Protein AF-A0AAN5DGA5-F1 (afdb_monomer_lite)

Organism: NCBI:txid1317129

Foldseek 3Di:
DDDDDDDDDDPPPCLVQDQAPLQRDRDSDAPPVDPARGHPVLVVLLVVCVVPPDFDAPVVPLCDDSNDPRSSNSNVSRVVSVVVVVPVVPPPPDDDDD

InterPro domains:
  IPR013088 Zinc finger, NHR/GATA-type [G3DSA:3.30.50.10] (11-96)

Radius of gyration: 20.97 Å; chains: 1; bounding box: 28×62×68 Å

pLDDT: mean 71.43, std 14.49, range [44.56, 89.44]

Sequence (98 aa):
PTAMRLLNSLATADASVRHCPVCASLTKKFSRNTSIEICDKCYAFYRRTNGMIMLVCRSCTDNCPSDANCKKCRLQRIEKILATRTQDETGSARMEFR

Secondary structure (DSSP, 8-state):
-----------------EEPTTT--EES-B-TTSS---BHHHHHHHHHHTT-S----TTSSS---TTS--HHHHHHHHHHHHHHHTTTTSSS------

Structure (mmCIF, N/CA/C/O backbone):
data_AF-A0AAN5DGA5-F1
#
_entry.id   AF-A0AAN5DGA5-F1
#
loop_
_atom_site.group_PDB
_atom_site.id
_atom_site.type_symbol
_atom_site.label_atom_id
_atom_site.label_alt_id
_atom_site.label_comp_id
_atom_site.label_asym_id
_atom_site.label_entity_id
_atom_site.label_seq_id
_atom_site.pdbx_PDB_ins_code
_atom_site.Cartn_x
_atom_site.Cartn_y
_atom_site.Cartn_z
_atom_site.occupancy
_atom_site.B_iso_or_equiv
_atom_site.auth_seq_id
_atom_site.auth_comp_id
_atom_site.auth_asym_id
_atom_site.auth_atom_id
_atom_site.pdbx_PDB_model_num
ATOM 1 N N . PRO A 1 1 ? -8.408 29.377 53.213 1.00 48.69 1 PRO A N 1
ATOM 2 C CA . PRO A 1 1 ? -9.778 28.995 52.798 1.00 48.69 1 PRO A CA 1
ATOM 3 C C . PRO A 1 1 ? -10.143 29.598 51.434 1.00 48.69 1 PRO A C 1
ATOM 5 O O . PRO A 1 1 ? -9.938 30.791 51.245 1.00 48.69 1 PRO A O 1
ATOM 8 N N . THR A 1 2 ? -10.699 28.754 50.547 1.00 48.59 2 THR A N 1
ATOM 9 C CA . THR A 1 2 ? -11.379 29.068 49.262 1.00 48.59 2 THR A CA 1
ATOM 10 C C . THR A 1 2 ? -10.513 29.739 48.178 1.00 48.59 2 THR A C 1
ATOM 12 O O . THR A 1 2 ? -10.021 30.833 48.371 1.00 48.59 2 THR A O 1
ATOM 15 N N . ALA A 1 3 ? -10.271 29.161 47.000 1.00 47.81 3 ALA A N 1
ATOM 16 C CA . ALA A 1 3 ? -11.197 28.402 46.173 1.00 47.81 3 ALA A CA 1
ATOM 17 C C . ALA A 1 3 ? -10.501 27.281 45.380 1.00 47.81 3 ALA A C 1
ATOM 19 O O . ALA A 1 3 ? -9.489 27.474 44.712 1.00 47.81 3 ALA A O 1
ATOM 20 N N . MET A 1 4 ? -11.110 26.100 45.462 1.00 54.53 4 MET A N 1
ATOM 21 C CA . MET A 1 4 ? -10.953 25.002 44.520 1.00 54.53 4 MET A CA 1
ATOM 22 C C . MET A 1 4 ? -11.590 25.334 43.160 1.00 54.53 4 MET A C 1
ATOM 24 O O . MET A 1 4 ? -12.570 26.071 43.101 1.00 54.53 4 MET A O 1
ATOM 28 N N . ARG A 1 5 ? -11.137 24.577 42.147 1.00 59.56 5 ARG A N 1
ATOM 29 C CA . ARG A 1 5 ? -11.834 24.177 40.907 1.00 59.56 5 ARG A CA 1
ATOM 30 C C . ARG A 1 5 ? -11.927 25.212 39.785 1.00 59.56 5 ARG A C 1
ATOM 32 O O . ARG A 1 5 ? -12.914 25.923 39.673 1.00 59.56 5 ARG A O 1
ATOM 39 N N . LEU A 1 6 ? -11.020 25.067 38.816 1.00 58.09 6 LEU A N 1
ATOM 40 C CA . LEU A 1 6 ? -11.375 25.173 37.400 1.00 58.09 6 LEU A CA 1
ATOM 41 C C . LEU A 1 6 ? -10.822 23.970 36.610 1.00 58.09 6 LEU A C 1
ATOM 43 O O . LEU A 1 6 ? -9.669 23.925 36.208 1.00 58.09 6 LEU A O 1
ATOM 47 N N . LEU A 1 7 ? -11.711 22.982 36.481 1.00 56.06 7 LEU A N 1
ATOM 48 C CA . LEU A 1 7 ? -12.054 22.234 35.267 1.00 56.06 7 LEU A CA 1
ATOM 49 C C . LEU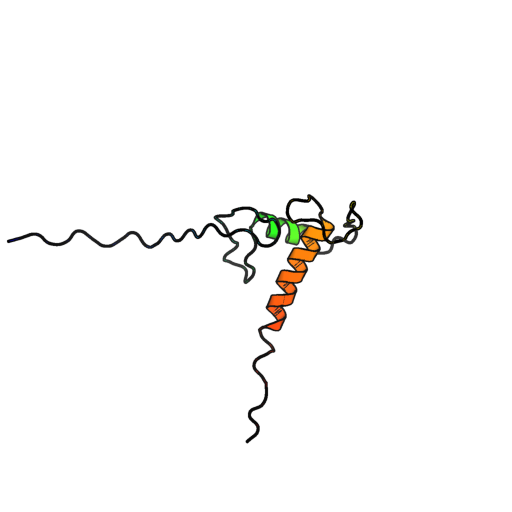 A 1 7 ? -10.949 21.473 34.507 1.00 56.06 7 LEU A C 1
ATOM 51 O O . LEU A 1 7 ? -10.298 21.980 33.599 1.00 56.06 7 LEU A O 1
ATOM 55 N N . ASN A 1 8 ? -10.931 20.158 34.770 1.00 61.84 8 ASN A N 1
ATOM 56 C CA . ASN A 1 8 ? -10.925 19.125 33.730 1.00 61.84 8 ASN A CA 1
ATOM 57 C C . ASN A 1 8 ? -11.672 19.604 32.478 1.00 61.84 8 ASN A C 1
ATOM 59 O O . ASN A 1 8 ? -12.864 19.889 32.585 1.00 61.84 8 ASN A O 1
ATOM 63 N N . SER A 1 9 ? -11.003 19.620 31.322 1.00 52.41 9 SER A N 1
ATOM 64 C CA . SER A 1 9 ? -11.547 19.288 29.992 1.00 52.41 9 SER A CA 1
ATOM 65 C C . SER A 1 9 ? -10.603 19.790 28.904 1.00 52.41 9 SER A C 1
ATOM 67 O O . SER A 1 9 ? -10.821 20.845 28.327 1.00 52.41 9 SER A O 1
ATOM 69 N N . LEU A 1 10 ? -9.589 19.002 28.567 1.00 51.44 10 LEU A N 1
ATOM 70 C CA . LEU A 1 10 ? -9.258 18.779 27.164 1.00 51.44 10 LEU A CA 1
ATOM 71 C C . LEU A 1 10 ? -8.902 17.310 27.071 1.00 51.44 10 LEU A C 1
ATOM 73 O O . LEU A 1 10 ? -7.810 16.881 27.435 1.00 51.44 10 LEU A O 1
ATOM 77 N N . ALA A 1 11 ? -9.923 16.554 26.672 1.00 50.28 11 ALA A N 1
ATOM 78 C CA . ALA A 1 11 ? -9.810 15.205 26.177 1.00 50.28 11 ALA A CA 1
ATOM 79 C C . ALA A 1 11 ? -8.476 15.045 25.453 1.00 50.28 11 ALA A C 1
ATOM 81 O O . ALA A 1 11 ? -8.129 15.853 24.590 1.00 50.28 11 ALA A O 1
ATOM 82 N N . THR A 1 12 ? -7.750 14.013 25.856 1.00 48.28 12 THR A N 1
ATOM 83 C CA . THR A 1 12 ? -6.615 13.436 25.159 1.00 48.28 12 THR A CA 1
ATOM 84 C C . THR A 1 12 ? -6.925 13.357 23.665 1.00 48.28 12 THR A C 1
ATOM 86 O O . THR A 1 12 ? -7.439 12.366 23.151 1.00 48.28 12 THR A O 1
ATOM 89 N N . ALA A 1 13 ? -6.588 14.416 22.932 1.00 49.06 13 ALA A N 1
ATOM 90 C CA . ALA A 1 13 ? -6.345 14.348 21.510 1.00 49.06 13 ALA A CA 1
ATOM 91 C C . ALA A 1 13 ? -5.011 13.620 21.363 1.00 49.06 13 ALA A C 1
ATOM 93 O O . ALA A 1 13 ? -3.995 14.198 20.983 1.00 49.06 13 ALA A O 1
ATOM 94 N N . ASP A 1 14 ? -5.033 12.330 21.699 1.00 50.00 14 ASP A N 1
ATOM 95 C CA . ASP A 1 14 ? -4.069 11.347 21.249 1.00 50.00 14 ASP A CA 1
ATOM 96 C C . ASP A 1 14 ? -4.278 11.228 19.735 1.00 50.00 14 ASP A C 1
ATOM 98 O O . ASP A 1 14 ? -4.839 10.277 19.193 1.00 50.00 14 ASP A O 1
ATOM 102 N N . ALA A 1 15 ? -3.897 12.284 19.016 1.00 55.75 15 ALA A N 1
ATOM 103 C CA . ALA A 1 15 ? -3.573 12.205 17.614 1.00 55.75 15 ALA A CA 1
ATOM 104 C C . ALA A 1 15 ? -2.262 11.422 17.557 1.00 55.75 15 ALA A C 1
ATOM 106 O O . ALA A 1 15 ? -1.213 11.997 17.271 1.00 55.75 15 ALA A O 1
ATOM 107 N N . SER A 1 16 ? -2.309 10.131 17.905 1.00 58.69 16 SER A N 1
ATOM 108 C CA . SER A 1 16 ? -1.188 9.224 17.755 1.00 58.69 16 SER A CA 1
ATOM 109 C C . SER A 1 16 ? -0.837 9.260 16.279 1.00 58.69 16 SER A C 1
ATOM 111 O O . SER A 1 16 ? -1.547 8.733 15.419 1.00 58.69 16 SER A O 1
ATOM 113 N N . VAL A 1 17 ? 0.223 10.003 15.969 1.00 61.16 17 VAL A N 1
ATOM 114 C CA . VAL A 1 17 ? 0.756 10.123 14.623 1.00 61.16 17 VAL A CA 1
ATOM 115 C C . VAL A 1 17 ? 1.322 8.751 14.289 1.00 61.16 17 VAL A C 1
ATOM 117 O O . VAL A 1 17 ? 2.467 8.444 14.602 1.00 61.16 17 VAL A O 1
ATOM 120 N N . ARG A 1 18 ? 0.486 7.881 13.722 1.00 69.69 18 ARG A N 1
ATOM 121 C CA . ARG A 1 18 ? 0.897 6.539 13.322 1.00 69.69 18 ARG A CA 1
ATOM 122 C C . ARG A 1 18 ? 1.451 6.585 11.902 1.00 69.69 18 ARG A C 1
ATOM 124 O O . ARG A 1 18 ? 0.996 7.352 11.045 1.00 69.69 18 ARG A O 1
ATOM 131 N N . HIS A 1 19 ? 2.452 5.751 11.658 1.00 79.12 19 HIS A N 1
ATOM 132 C CA . HIS A 1 19 ? 2.991 5.536 10.324 1.00 79.12 19 HIS A CA 1
ATOM 133 C C . HIS A 1 19 ? 2.052 4.616 9.547 1.00 79.12 19 HIS A C 1
ATOM 135 O O . HIS A 1 19 ? 1.571 3.614 10.075 1.00 79.12 19 HIS A O 1
ATOM 141 N N . CYS A 1 20 ? 1.789 4.941 8.283 1.00 82.69 20 CYS A N 1
ATOM 142 C CA . CYS A 1 20 ? 1.042 4.039 7.417 1.00 82.69 20 CYS A CA 1
ATOM 143 C C . CYS A 1 20 ? 1.881 2.779 7.128 1.00 82.69 20 CYS A C 1
ATOM 145 O O . CYS A 1 20 ? 2.974 2.919 6.573 1.00 82.69 20 CYS A O 1
ATOM 147 N N . PRO A 1 21 ? 1.377 1.558 7.381 1.00 81.12 21 PRO A N 1
ATOM 148 C CA . PRO A 1 21 ? 2.138 0.320 7.163 1.00 81.12 21 PRO A CA 1
ATOM 149 C C . PRO A 1 21 ? 2.498 0.064 5.687 1.00 81.12 21 PRO A C 1
ATOM 151 O O . PRO A 1 21 ? 3.356 -0.755 5.380 1.00 81.12 21 PRO A O 1
ATOM 154 N N . VAL A 1 22 ? 1.859 0.772 4.750 1.00 85.81 22 VAL A N 1
ATOM 155 C CA . VAL A 1 22 ? 2.047 0.580 3.303 1.00 85.81 22 VAL A CA 1
ATOM 156 C C . VAL A 1 22 ? 3.135 1.483 2.730 1.00 85.81 22 VAL A C 1
ATOM 158 O O . VAL A 1 22 ? 3.925 1.046 1.894 1.00 85.81 22 VAL A O 1
ATOM 161 N N . CYS A 1 23 ? 3.128 2.761 3.112 1.00 84.69 23 CYS A N 1
ATOM 162 C CA . CYS A 1 23 ? 3.973 3.798 2.513 1.00 84.69 23 CYS A CA 1
ATOM 163 C C . CYS A 1 23 ? 4.860 4.518 3.529 1.00 84.69 23 CYS A C 1
ATOM 165 O O . CYS A 1 23 ? 5.437 5.543 3.185 1.00 84.69 23 CYS A O 1
ATOM 167 N N . ALA A 1 24 ? 4.885 4.045 4.780 1.00 80.44 24 ALA A N 1
ATOM 168 C CA . ALA A 1 24 ? 5.628 4.614 5.906 1.00 80.44 24 ALA A CA 1
ATOM 169 C C . ALA A 1 24 ? 5.372 6.110 6.177 1.00 80.44 24 ALA A C 1
ATOM 171 O O . ALA A 1 24 ? 6.020 6.713 7.021 1.00 80.44 24 ALA A O 1
ATOM 172 N N . SER A 1 25 ? 4.407 6.737 5.499 1.00 79.31 25 SER A N 1
ATOM 173 C CA . SER A 1 25 ? 4.134 8.159 5.674 1.00 79.31 25 SER A CA 1
ATOM 174 C C . SER A 1 25 ? 3.470 8.407 7.025 1.00 79.31 25 SER A C 1
ATOM 176 O O . SE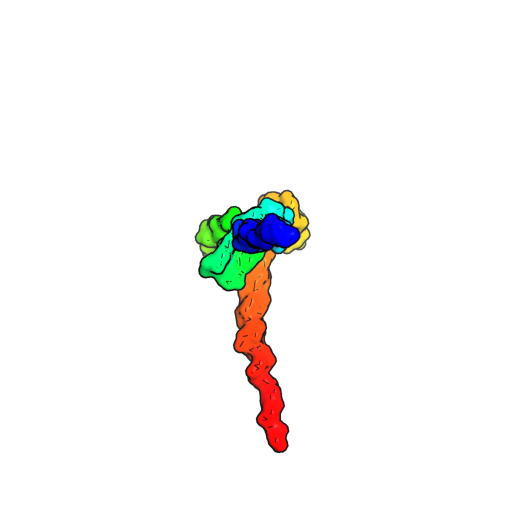R A 1 25 ? 2.516 7.712 7.386 1.00 79.31 25 SER A O 1
ATOM 178 N N . LEU A 1 26 ? 3.944 9.433 7.731 1.00 73.19 26 LEU A N 1
ATOM 179 C CA . LEU A 1 26 ? 3.313 9.972 8.932 1.00 73.19 26 LEU A CA 1
ATOM 180 C C . LEU A 1 26 ? 1.940 10.535 8.565 1.00 73.19 26 LEU A C 1
ATOM 182 O O . LEU A 1 26 ? 1.841 11.503 7.804 1.00 73.19 26 LEU A O 1
ATOM 186 N N . THR A 1 27 ? 0.867 9.943 9.087 1.00 65.31 27 THR A N 1
ATOM 187 C CA . THR A 1 27 ? -0.487 10.426 8.805 1.00 65.31 27 THR A CA 1
ATOM 188 C C . THR A 1 27 ? -1.285 10.610 10.080 1.00 65.31 27 THR A C 1
ATOM 190 O O . THR A 1 27 ? -1.514 9.667 10.822 1.00 65.31 27 THR A O 1
ATOM 193 N N . LYS A 1 28 ? -1.772 11.837 10.302 1.00 60.78 28 LYS A N 1
ATOM 194 C CA . LYS A 1 28 ? -2.719 12.158 11.387 1.00 60.78 28 LYS A CA 1
ATOM 195 C C . LYS A 1 28 ? -4.136 11.641 11.106 1.00 60.78 28 LYS A C 1
ATOM 197 O O . LYS A 1 28 ? -4.975 11.606 11.998 1.00 60.78 28 LYS A O 1
ATOM 202 N N . LYS A 1 29 ? -4.408 11.283 9.848 1.00 63.97 29 LYS A N 1
ATOM 203 C CA . LYS A 1 29 ? -5.722 10.899 9.341 1.00 63.97 29 LYS A CA 1
ATOM 204 C C . LYS A 1 29 ? -5.661 9.472 8.803 1.00 63.97 29 LYS A C 1
ATOM 206 O O . LYS A 1 29 ? -5.154 9.227 7.708 1.00 63.97 29 LYS A O 1
ATOM 211 N N . PHE A 1 30 ? -6.130 8.545 9.628 1.00 67.12 30 PHE A N 1
ATOM 212 C CA . PHE A 1 30 ? -6.445 7.179 9.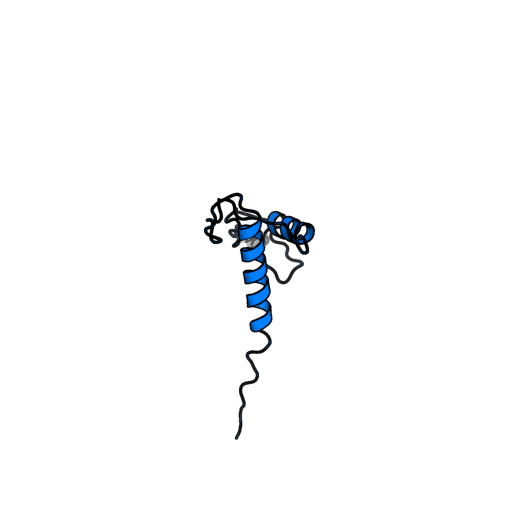226 1.00 67.12 30 PHE A CA 1
ATOM 213 C C . PHE A 1 30 ? -7.915 7.111 8.835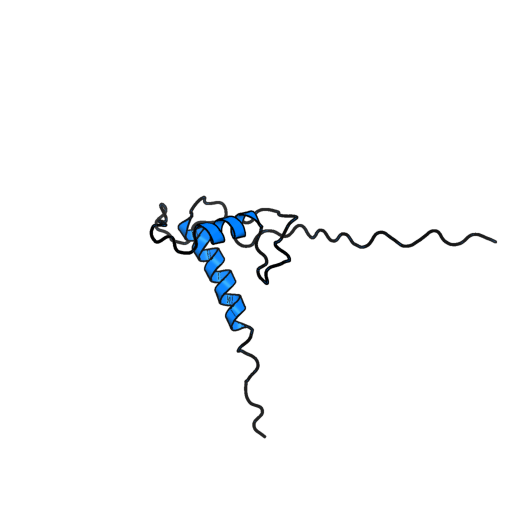 1.00 67.12 30 PHE A C 1
ATOM 215 O O . PHE A 1 30 ? -8.742 7.828 9.408 1.00 67.12 30 PHE A O 1
ATOM 222 N N . SER A 1 31 ? -8.240 6.252 7.872 1.00 62.75 31 SER A N 1
ATOM 223 C CA . SER A 1 31 ? -9.629 6.031 7.486 1.00 62.75 31 SER A CA 1
ATOM 224 C C . SER A 1 31 ? -10.347 5.267 8.605 1.00 62.75 31 SER A C 1
ATOM 226 O O . SER A 1 31 ? -10.351 4.042 8.637 1.00 62.75 31 SER A O 1
ATOM 228 N N . ARG A 1 32 ? -10.921 6.002 9.569 1.00 56.81 32 ARG A N 1
ATOM 229 C CA . ARG A 1 32 ? -11.633 5.443 10.739 1.00 56.81 32 ARG A CA 1
ATOM 230 C C . ARG A 1 32 ? -12.883 4.639 10.370 1.00 56.81 32 ARG A C 1
ATOM 232 O O . ARG A 1 32 ? -13.373 3.881 11.194 1.00 56.81 32 ARG A O 1
ATOM 239 N N . ASN A 1 33 ? -13.390 4.810 9.150 1.00 54.62 33 ASN A N 1
ATOM 240 C CA . ASN A 1 33 ? -14.620 4.166 8.688 1.00 54.62 33 ASN A CA 1
ATOM 241 C C . ASN A 1 33 ? -14.384 2.786 8.068 1.00 54.62 33 ASN A C 1
ATOM 243 O O . ASN A 1 33 ? -15.338 2.117 7.686 1.00 54.62 33 ASN A O 1
ATOM 247 N N . THR A 1 34 ? -13.132 2.368 7.930 1.00 56.78 34 THR A N 1
ATOM 248 C CA . THR A 1 34 ? -12.795 1.038 7.439 1.00 56.78 34 THR A CA 1
ATOM 249 C C . THR A 1 34 ? -12.110 0.278 8.551 1.00 56.78 34 THR A C 1
ATOM 251 O O . THR A 1 34 ? -11.252 0.844 9.226 1.00 56.78 34 THR A O 1
ATOM 254 N N . SER A 1 35 ? -12.381 -1.021 8.670 1.00 66.62 35 SER A N 1
ATOM 255 C CA . SER A 1 35 ? -11.621 -1.960 9.510 1.00 66.62 35 SER A CA 1
ATOM 256 C C . SER A 1 35 ? -10.147 -2.087 9.082 1.00 66.62 35 SER A C 1
ATOM 258 O O . SER A 1 35 ? -9.496 -3.073 9.387 1.00 66.62 35 SER A O 1
ATOM 260 N N . ILE A 1 36 ? -9.617 -1.125 8.319 1.00 69.38 36 ILE A N 1
ATOM 261 C CA . ILE A 1 36 ? -8.324 -1.124 7.663 1.00 69.38 36 ILE A CA 1
ATOM 262 C C . ILE A 1 36 ? -7.563 0.133 8.101 1.00 69.38 36 ILE A C 1
ATOM 264 O O . ILE A 1 36 ? -7.829 1.240 7.639 1.00 69.38 36 ILE A O 1
ATOM 268 N N . GLU A 1 37 ? -6.570 -0.037 8.971 1.00 75.12 37 GLU A N 1
ATOM 269 C CA . GLU A 1 37 ? -5.650 1.027 9.398 1.00 75.12 37 GLU A CA 1
ATOM 270 C C . GLU A 1 37 ? -4.606 1.357 8.316 1.00 75.12 37 GLU A C 1
ATOM 272 O O . GLU A 1 37 ? -3.407 1.112 8.454 1.00 75.12 37 GLU A O 1
ATOM 277 N N . ILE A 1 38 ? -5.062 1.935 7.208 1.00 81.88 38 ILE A N 1
ATOM 278 C CA . ILE A 1 38 ? -4.198 2.532 6.186 1.00 81.88 38 ILE A CA 1
ATOM 279 C C . ILE A 1 38 ? -4.505 4.021 6.034 1.00 81.88 38 ILE A C 1
ATOM 281 O O . ILE A 1 38 ? -5.591 4.498 6.371 1.00 81.88 38 ILE A O 1
ATOM 285 N N . CYS A 1 39 ? -3.544 4.781 5.508 1.00 85.38 39 CYS A N 1
ATOM 286 C CA . CYS A 1 39 ? -3.775 6.194 5.236 1.00 85.38 39 CYS A CA 1
ATOM 287 C C . CYS A 1 39 ? -4.727 6.409 4.050 1.00 85.38 39 CYS A C 1
ATOM 289 O O . CYS A 1 39 ? -4.735 5.623 3.096 1.00 85.38 39 CYS A O 1
ATOM 291 N N . ASP A 1 40 ? -5.444 7.539 4.049 1.00 83.25 40 ASP A N 1
ATOM 292 C CA . ASP A 1 40 ? -6.396 7.912 2.987 1.00 83.25 40 ASP A CA 1
ATOM 293 C C . ASP A 1 40 ? -5.775 7.848 1.581 1.00 83.25 40 ASP A C 1
ATOM 295 O O . ASP A 1 40 ? -6.415 7.413 0.625 1.00 83.25 40 ASP A O 1
ATOM 299 N N . LYS A 1 41 ? -4.492 8.219 1.445 1.00 84.94 41 LYS A N 1
ATOM 300 C CA . LYS A 1 41 ? -3.770 8.159 0.163 1.00 84.94 41 LYS A CA 1
ATOM 301 C C . LYS A 1 41 ? -3.602 6.724 -0.342 1.00 84.94 41 LYS A C 1
ATOM 303 O O . LYS A 1 41 ? -3.737 6.486 -1.540 1.00 84.94 41 LYS A O 1
ATOM 308 N N . CYS A 1 42 ? -3.288 5.777 0.544 1.00 86.12 42 CYS A N 1
ATOM 309 C CA . CYS A 1 42 ? -3.165 4.364 0.179 1.00 86.12 42 CYS A CA 1
ATOM 310 C C . CYS A 1 42 ? -4.531 3.738 -0.096 1.00 86.12 42 CYS A C 1
ATOM 312 O O . CYS A 1 42 ? -4.652 2.978 -1.051 1.00 86.12 42 CYS A O 1
ATOM 314 N N . TYR A 1 43 ? -5.562 4.111 0.662 1.00 86.06 43 TYR A N 1
ATOM 315 C CA . TYR A 1 43 ? -6.922 3.641 0.409 1.00 86.06 43 TYR A CA 1
ATOM 316 C C . TYR A 1 43 ? -7.468 4.148 -0.933 1.00 86.06 43 TYR A C 1
ATOM 318 O O . TYR A 1 43 ? -7.964 3.370 -1.744 1.00 86.06 43 TYR A O 1
ATOM 326 N N . ALA A 1 44 ? -7.298 5.438 -1.233 1.00 87.38 44 ALA A N 1
ATOM 327 C CA . ALA A 1 44 ? -7.682 6.013 -2.521 1.00 87.38 44 ALA A CA 1
ATOM 328 C C . ALA A 1 44 ? -6.855 5.458 -3.692 1.00 87.38 44 ALA A C 1
ATOM 330 O O . ALA A 1 44 ? -7.327 5.437 -4.828 1.00 87.38 44 ALA A O 1
ATOM 331 N N . PHE A 1 45 ? -5.607 5.045 -3.445 1.00 89.06 45 PHE A N 1
ATOM 332 C CA . PHE A 1 45 ? -4.814 4.300 -4.420 1.00 89.06 45 PHE A CA 1
ATOM 333 C C . PHE A 1 45 ? -5.444 2.928 -4.673 1.00 89.06 45 PHE A C 1
ATOM 335 O O . PHE A 1 45 ? -5.828 2.669 -5.807 1.00 89.06 45 PHE A O 1
ATOM 342 N N . TYR A 1 46 ? -5.656 2.130 -3.621 1.00 88.81 46 TYR A N 1
ATOM 343 C CA . TYR A 1 46 ? -6.279 0.809 -3.706 1.00 88.81 46 TYR A CA 1
ATOM 344 C C . TYR A 1 46 ? -7.616 0.845 -4.438 1.00 88.81 46 TYR A C 1
ATOM 346 O O . TYR A 1 46 ? -7.787 0.130 -5.413 1.00 88.81 46 TYR A O 1
ATOM 354 N N . ARG A 1 47 ? -8.534 1.741 -4.060 1.00 87.44 47 ARG A N 1
ATOM 355 C CA . ARG A 1 47 ? -9.845 1.854 -4.721 1.00 87.44 47 ARG A CA 1
ATOM 356 C C . ARG A 1 47 ? -9.760 2.115 -6.224 1.00 87.44 47 ARG A C 1
ATOM 358 O O . ARG A 1 47 ? -10.659 1.708 -6.945 1.00 87.44 47 ARG A O 1
ATOM 365 N N . ARG A 1 48 ? -8.723 2.823 -6.682 1.00 87.62 48 ARG A N 1
ATOM 366 C CA . ARG A 1 48 ? -8.519 3.106 -8.108 1.00 87.62 48 ARG A CA 1
ATOM 367 C C . ARG A 1 48 ? -7.833 1.955 -8.825 1.00 87.62 48 ARG A C 1
ATOM 369 O O . ARG A 1 48 ? -8.135 1.725 -9.984 1.00 87.62 48 ARG A O 1
ATOM 376 N N . THR A 1 49 ? -6.887 1.286 -8.171 1.00 87.25 49 THR A N 1
ATOM 377 C CA . THR A 1 49 ? -6.047 0.253 -8.793 1.00 87.25 49 THR A CA 1
ATOM 378 C C . THR A 1 49 ? -6.565 -1.166 -8.620 1.00 87.25 49 THR A C 1
ATOM 380 O O . THR A 1 49 ? -6.110 -2.049 -9.337 1.00 87.25 49 THR A O 1
ATOM 383 N N . ASN A 1 50 ? -7.475 -1.402 -7.677 1.00 80.19 50 ASN A N 1
ATOM 384 C CA . ASN A 1 50 ? -8.098 -2.701 -7.475 1.00 80.19 50 ASN A CA 1
ATOM 385 C C . ASN A 1 50 ? -8.853 -3.099 -8.753 1.00 80.19 50 ASN A C 1
ATOM 387 O O . ASN A 1 50 ? -9.705 -2.347 -9.223 1.00 80.19 50 ASN A O 1
ATOM 391 N N . GLY A 1 51 ? -8.496 -4.243 -9.338 1.00 76.75 51 GLY A N 1
ATOM 392 C CA . GLY A 1 51 ? -9.007 -4.695 -10.638 1.00 76.75 51 GLY A CA 1
ATOM 393 C C . GLY A 1 51 ? -8.202 -4.242 -11.867 1.00 76.75 51 GLY A C 1
ATOM 394 O O . GLY A 1 51 ? -8.548 -4.619 -12.984 1.00 76.75 51 GLY A O 1
ATOM 395 N N . MET A 1 52 ? -7.113 -3.476 -11.712 1.00 80.56 52 MET A N 1
ATOM 396 C CA . MET A 1 52 ? -6.193 -3.201 -12.825 1.00 80.56 52 MET A CA 1
ATOM 397 C C . MET A 1 52 ? -5.236 -4.379 -13.051 1.00 80.56 52 MET A C 1
ATOM 399 O O . MET A 1 52 ? -4.464 -4.739 -12.169 1.00 80.56 52 MET A O 1
ATOM 403 N N . ILE A 1 53 ? -5.220 -4.915 -14.272 1.00 68.25 53 ILE A N 1
ATOM 404 C CA . ILE A 1 53 ? -4.446 -6.118 -14.638 1.00 68.25 53 ILE A CA 1
ATOM 405 C C . ILE A 1 53 ? -2.956 -5.791 -14.911 1.00 68.25 53 ILE A C 1
ATOM 407 O O . ILE A 1 53 ? -2.090 -6.656 -14.844 1.00 68.25 53 ILE A O 1
ATOM 411 N N . MET A 1 54 ? -2.622 -4.522 -15.180 1.00 76.19 54 MET A N 1
ATOM 412 C CA . MET A 1 54 ? -1.328 -4.106 -15.752 1.00 76.19 54 MET A CA 1
ATOM 413 C C . MET A 1 54 ? -0.452 -3.297 -14.776 1.00 76.19 54 MET A C 1
ATOM 415 O O . MET A 1 54 ? -0.023 -2.183 -15.084 1.00 76.19 54 MET A O 1
ATOM 419 N N . LEU A 1 55 ? -0.170 -3.817 -13.579 1.00 82.19 55 LEU A N 1
ATOM 420 C CA . LEU A 1 55 ? 0.833 -3.214 -12.690 1.00 82.19 55 LEU A CA 1
ATOM 421 C C . LEU A 1 55 ? 2.135 -4.014 -12.734 1.00 82.19 55 LEU A C 1
ATOM 423 O O . LEU A 1 55 ? 2.201 -5.138 -12.251 1.00 82.19 55 LEU A O 1
ATOM 427 N N . VAL A 1 56 ? 3.194 -3.405 -13.273 1.00 83.00 56 VAL A N 1
ATOM 428 C CA . VAL A 1 56 ? 4.520 -4.031 -13.396 1.00 83.00 56 VAL A CA 1
ATOM 429 C C . VAL A 1 56 ? 5.487 -3.441 -12.368 1.00 83.00 56 VAL A C 1
ATOM 431 O O . VAL A 1 56 ? 5.562 -2.222 -12.191 1.00 83.00 56 VAL A O 1
ATOM 434 N N . CYS A 1 57 ? 6.248 -4.306 -11.693 1.00 85.56 57 CYS A N 1
ATOM 435 C CA . CYS A 1 57 ? 7.382 -3.895 -10.872 1.00 85.56 57 CYS A CA 1
ATOM 436 C C . CYS A 1 57 ? 8.611 -3.709 -11.764 1.00 85.56 57 CYS A C 1
ATOM 438 O O . CYS A 1 57 ? 9.123 -4.672 -12.322 1.00 85.56 57 CYS A O 1
ATOM 440 N N . ARG A 1 58 ? 9.101 -2.471 -11.888 1.00 83.31 58 ARG A N 1
ATOM 441 C CA . ARG A 1 58 ? 10.280 -2.161 -12.720 1.00 83.31 58 ARG A CA 1
ATOM 442 C C . ARG A 1 58 ? 11.602 -2.640 -12.124 1.00 83.31 58 ARG A C 1
ATOM 444 O O . ARG A 1 58 ? 12.577 -2.756 -12.848 1.00 83.31 58 ARG A O 1
ATOM 451 N N . SER A 1 59 ? 11.638 -2.893 -10.819 1.00 79.88 59 SER A N 1
ATOM 452 C CA . SER A 1 59 ? 12.824 -3.426 -10.146 1.00 79.88 59 SER A CA 1
ATOM 453 C C . SER A 1 59 ? 12.912 -4.950 -10.229 1.00 79.88 59 SER A C 1
ATOM 455 O O . SER A 1 59 ? 13.902 -5.502 -9.774 1.00 79.88 59 SER A O 1
ATOM 457 N N . CYS A 1 60 ? 11.876 -5.631 -10.741 1.00 76.25 60 CYS A N 1
ATOM 458 C CA . CYS A 1 60 ? 11.769 -7.095 -10.823 1.00 76.25 60 CYS A CA 1
ATOM 459 C C . CYS A 1 60 ? 11.954 -7.857 -9.494 1.00 76.25 60 CYS A C 1
ATOM 461 O O . CYS A 1 60 ? 11.998 -9.079 -9.494 1.00 76.25 60 CYS A O 1
ATOM 463 N N . THR A 1 61 ? 12.029 -7.164 -8.356 1.00 81.25 61 THR A N 1
ATOM 464 C CA . THR A 1 61 ? 12.200 -7.785 -7.036 1.00 81.25 61 THR A CA 1
ATOM 465 C C . THR A 1 61 ? 10.880 -8.163 -6.375 1.00 81.25 61 THR A C 1
ATOM 467 O O . THR A 1 61 ? 10.894 -8.872 -5.376 1.00 81.25 61 THR A O 1
ATOM 470 N N . ASP A 1 62 ? 9.753 -7.617 -6.859 1.00 79.00 62 ASP A N 1
ATOM 471 C CA . ASP A 1 62 ? 8.410 -7.721 -6.251 1.00 79.00 62 ASP A CA 1
ATOM 472 C C . ASP A 1 62 ? 8.348 -7.435 -4.733 1.00 79.00 62 ASP A C 1
ATOM 474 O O . ASP A 1 62 ? 7.366 -7.708 -4.049 1.00 79.00 62 ASP A O 1
ATOM 478 N N . ASN A 1 63 ? 9.395 -6.801 -4.210 1.00 82.75 63 ASN A N 1
ATOM 479 C CA . ASN A 1 63 ? 9.565 -6.456 -2.810 1.00 82.75 63 ASN A CA 1
ATOM 480 C C . ASN A 1 63 ? 10.344 -5.145 -2.702 1.00 82.75 63 ASN A C 1
ATOM 482 O O . ASN A 1 63 ? 11.359 -5.031 -2.019 1.00 82.75 63 ASN A O 1
ATOM 486 N N . CYS A 1 64 ? 9.906 -4.142 -3.462 1.00 85.94 64 CYS A N 1
ATOM 487 C CA . CYS A 1 64 ? 10.492 -2.814 -3.341 1.00 85.94 64 CYS A CA 1
ATOM 488 C C . CYS A 1 64 ? 10.300 -2.297 -1.901 1.00 85.94 64 CYS A C 1
ATOM 490 O O . CYS A 1 64 ? 9.341 -2.707 -1.246 1.00 85.94 64 CYS A O 1
ATOM 492 N N . PRO A 1 65 ? 11.142 -1.382 -1.401 1.00 83.44 65 PRO A N 1
ATOM 493 C CA . PRO A 1 65 ? 10.916 -0.728 -0.112 1.00 83.44 65 PRO A CA 1
ATOM 494 C C . PRO A 1 65 ? 9.676 0.179 -0.142 1.00 83.44 65 PRO A C 1
ATOM 496 O O . PRO A 1 65 ? 9.125 0.483 -1.207 1.00 83.44 65 PRO A O 1
ATOM 499 N N . SER A 1 66 ? 9.187 0.595 1.028 1.00 77.88 66 SER A N 1
ATOM 500 C CA . SER A 1 66 ? 7.993 1.450 1.143 1.00 77.88 66 SER A CA 1
ATOM 501 C C . SER A 1 66 ? 8.150 2.819 0.490 1.00 77.88 66 SER A C 1
ATOM 503 O O . SER A 1 66 ? 7.167 3.364 -0.014 1.00 77.88 66 SER A O 1
ATOM 505 N N . ASP A 1 67 ? 9.386 3.297 0.406 1.00 76.06 67 ASP A N 1
ATOM 506 C CA . ASP A 1 67 ? 9.764 4.555 -0.237 1.00 76.06 67 ASP A CA 1
ATOM 507 C C . ASP A 1 67 ? 9.858 4.441 -1.765 1.00 76.06 67 ASP A C 1
ATOM 509 O O . ASP A 1 67 ? 9.862 5.444 -2.479 1.00 76.06 67 ASP A O 1
ATOM 513 N N . ALA A 1 68 ? 9.889 3.220 -2.307 1.00 76.38 68 ALA A N 1
ATOM 514 C CA . ALA A 1 68 ? 9.901 3.025 -3.747 1.00 76.38 68 ALA A CA 1
ATOM 515 C C . ALA A 1 68 ? 8.511 3.288 -4.346 1.00 76.38 68 ALA A C 1
ATOM 517 O O . ALA A 1 68 ? 7.503 2.716 -3.923 1.00 76.38 68 ALA A O 1
ATOM 518 N N . ASN A 1 69 ? 8.462 4.081 -5.420 1.00 79.69 69 ASN A N 1
ATOM 519 C CA . ASN A 1 69 ? 7.235 4.417 -6.155 1.00 79.69 69 ASN A CA 1
ATOM 520 C C . ASN A 1 69 ? 6.718 3.259 -7.046 1.00 79.69 69 ASN A C 1
ATOM 522 O O . ASN A 1 69 ? 6.250 3.461 -8.169 1.00 79.69 69 ASN A O 1
ATOM 526 N N . CYS A 1 70 ? 6.830 2.015 -6.575 1.00 88.44 70 CYS A N 1
ATOM 527 C CA . CYS A 1 70 ? 6.374 0.837 -7.299 1.00 88.44 70 CYS A CA 1
ATOM 528 C C . CYS A 1 70 ? 4.889 0.576 -7.019 1.00 88.44 70 CYS A C 1
ATOM 530 O O . CYS A 1 70 ? 4.512 0.126 -5.935 1.00 88.44 70 CYS A O 1
ATOM 532 N N . LYS A 1 71 ? 4.037 0.827 -8.022 1.00 88.06 71 LYS A N 1
ATOM 533 C CA . LYS A 1 71 ? 2.581 0.636 -7.918 1.00 88.06 71 LYS A CA 1
ATOM 534 C C . LYS A 1 71 ? 2.196 -0.824 -7.644 1.00 88.06 71 LYS A C 1
ATOM 536 O O . LYS A 1 71 ? 1.317 -1.047 -6.820 1.00 88.06 71 LYS A O 1
ATOM 541 N N . LYS A 1 72 ? 2.879 -1.794 -8.274 1.00 89.00 72 LYS A N 1
ATOM 542 C CA . LYS A 1 72 ? 2.647 -3.237 -8.061 1.00 89.00 72 LYS A CA 1
ATOM 543 C C . LYS A 1 72 ? 2.914 -3.628 -6.605 1.00 89.00 72 LYS A C 1
ATOM 545 O O . LYS A 1 72 ? 2.008 -4.085 -5.920 1.00 89.00 72 LYS A O 1
ATOM 550 N N . CYS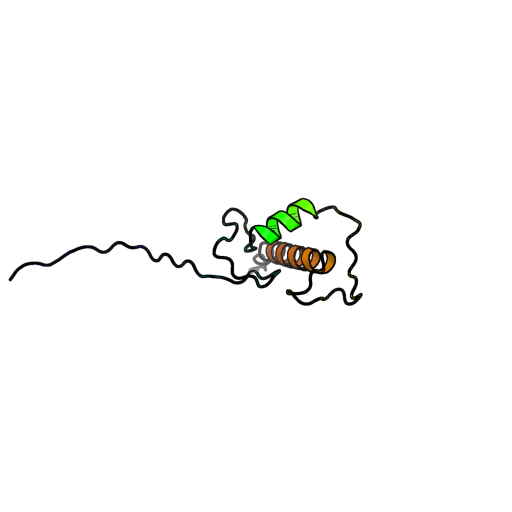 A 1 73 ? 4.121 -3.349 -6.104 1.00 88.88 73 CYS A N 1
ATOM 551 C CA . CYS A 1 73 ? 4.504 -3.673 -4.725 1.00 88.88 73 CYS A CA 1
ATOM 552 C C . CYS A 1 73 ? 3.619 -2.952 -3.698 1.00 88.88 73 CYS A C 1
ATOM 554 O O . CYS A 1 73 ? 3.264 -3.521 -2.668 1.00 88.88 73 CYS A O 1
ATOM 556 N N . ARG A 1 74 ? 3.223 -1.702 -3.979 1.00 89.06 74 ARG A N 1
ATOM 557 C CA . ARG A 1 74 ? 2.305 -0.950 -3.117 1.00 89.06 74 ARG A CA 1
ATOM 558 C C . ARG A 1 74 ? 0.925 -1.601 -3.043 1.00 89.06 74 ARG A C 1
ATOM 560 O O . ARG A 1 74 ? 0.372 -1.669 -1.951 1.00 89.06 74 ARG A O 1
ATOM 567 N N . LEU A 1 75 ? 0.385 -2.072 -4.170 1.00 89.44 75 LEU A N 1
ATOM 568 C CA . LEU A 1 75 ? -0.895 -2.779 -4.200 1.00 89.44 75 LEU A CA 1
ATOM 569 C C . LEU A 1 75 ? -0.808 -4.101 -3.429 1.00 89.44 75 LEU A C 1
ATOM 571 O O . LEU A 1 75 ? -1.601 -4.314 -2.519 1.00 89.44 75 LEU A O 1
ATOM 575 N N . GLN A 1 76 ? 0.226 -4.904 -3.691 1.00 88.94 76 GLN A N 1
ATOM 576 C CA . GLN A 1 76 ? 0.446 -6.179 -3.000 1.00 88.94 76 GLN A CA 1
ATOM 577 C C . GLN A 1 76 ? 0.581 -6.022 -1.479 1.00 88.94 76 GLN A C 1
ATOM 579 O O . GLN A 1 76 ? 0.092 -6.861 -0.728 1.00 88.94 76 GLN A O 1
ATOM 584 N N . ARG A 1 77 ? 1.221 -4.952 -0.984 1.00 88.56 77 ARG A N 1
ATOM 585 C CA . ARG A 1 77 ? 1.263 -4.681 0.466 1.00 88.56 77 ARG A CA 1
ATOM 586 C C . ARG A 1 77 ? -0.119 -4.395 1.040 1.00 88.56 77 ARG A C 1
ATOM 588 O O . ARG A 1 77 ? -0.414 -4.858 2.136 1.00 88.56 77 ARG A O 1
ATOM 595 N N . ILE A 1 78 ? -0.948 -3.640 0.320 1.00 87.75 78 ILE A N 1
ATOM 596 C CA . ILE A 1 78 ? -2.320 -3.361 0.755 1.00 87.75 78 ILE A CA 1
ATOM 597 C C . ILE A 1 78 ? -3.112 -4.668 0.792 1.00 87.75 78 ILE A C 1
ATOM 599 O O . ILE A 1 78 ? -3.699 -4.973 1.820 1.00 87.75 78 ILE A O 1
ATOM 603 N N . GLU A 1 79 ? -3.059 -5.470 -0.271 1.00 87.12 79 GLU A N 1
ATOM 604 C CA . GLU A 1 79 ? -3.739 -6.770 -0.347 1.00 87.12 79 GLU A CA 1
ATOM 605 C C . GLU A 1 79 ? -3.320 -7.717 0.780 1.00 87.12 79 GLU A C 1
ATOM 607 O O . GLU A 1 79 ? -4.181 -8.328 1.405 1.00 87.12 79 GLU A O 1
ATOM 612 N N . LYS A 1 80 ? -2.025 -7.780 1.116 1.00 87.00 80 LYS A N 1
ATOM 613 C CA . LYS A 1 80 ? -1.535 -8.568 2.259 1.00 87.00 80 LYS A CA 1
ATOM 614 C C . LYS A 1 80 ? -2.169 -8.132 3.581 1.00 87.00 80 LYS A C 1
ATOM 616 O O . LYS A 1 80 ? -2.607 -8.983 4.342 1.00 87.00 80 LYS A O 1
ATOM 621 N N . ILE A 1 81 ? -2.256 -6.825 3.834 1.00 84.50 81 ILE A N 1
ATOM 622 C CA . ILE A 1 81 ? -2.875 -6.277 5.055 1.00 84.50 81 ILE A CA 1
ATOM 623 C C . ILE A 1 81 ? -4.381 -6.572 5.097 1.00 84.50 81 ILE A C 1
ATOM 625 O O . ILE A 1 81 ? -4.943 -6.801 6.169 1.00 84.50 81 ILE A O 1
ATOM 629 N N . LEU A 1 82 ? -5.046 -6.552 3.938 1.00 82.38 82 LEU A N 1
ATOM 630 C CA . LEU A 1 82 ? -6.458 -6.916 3.831 1.00 82.38 82 LEU A CA 1
ATOM 631 C C . LEU A 1 82 ? -6.669 -8.412 4.098 1.00 82.38 82 LEU A C 1
ATOM 633 O O . LEU A 1 82 ? -7.576 -8.764 4.845 1.00 82.38 82 LEU A O 1
ATOM 637 N N . ALA A 1 83 ? -5.807 -9.270 3.548 1.00 81.50 83 ALA A N 1
ATOM 638 C CA . ALA A 1 83 ? -5.887 -10.721 3.696 1.00 81.50 83 ALA A CA 1
ATOM 639 C C . ALA A 1 83 ? -5.610 -11.202 5.129 1.00 81.50 83 ALA A C 1
ATOM 641 O O . ALA A 1 83 ? -6.261 -12.138 5.593 1.00 81.50 83 ALA A O 1
ATOM 642 N N . THR A 1 84 ? -4.685 -10.563 5.856 1.00 74.19 84 THR A N 1
ATOM 643 C CA . THR A 1 84 ? -4.404 -10.931 7.254 1.00 74.19 84 THR A CA 1
ATOM 644 C C . THR A 1 84 ? -5.610 -10.694 8.158 1.00 74.19 84 THR A C 1
ATOM 646 O O . THR A 1 84 ? -5.891 -11.516 9.017 1.00 74.19 84 THR A O 1
ATOM 649 N N . ARG A 1 85 ? -6.394 -9.633 7.916 1.00 66.81 85 ARG A N 1
ATOM 650 C CA . ARG A 1 85 ? -7.578 -9.332 8.738 1.00 66.81 85 ARG A CA 1
ATOM 651 C C . ARG A 1 85 ? -8.745 -10.296 8.537 1.00 66.81 85 ARG A C 1
ATOM 653 O O . ARG A 1 85 ? -9.565 -10.438 9.432 1.00 66.81 85 ARG A O 1
ATOM 660 N N . THR A 1 86 ? -8.838 -10.962 7.389 1.00 58.97 86 THR A N 1
ATOM 661 C CA . THR A 1 86 ? -9.884 -11.973 7.162 1.00 58.97 86 THR A CA 1
ATOM 662 C C . THR A 1 86 ? -9.634 -13.291 7.901 1.00 58.97 86 THR A C 1
ATOM 664 O O . THR A 1 86 ? -10.552 -14.099 7.981 1.00 58.97 86 THR A O 1
ATOM 667 N N . GLN A 1 87 ? -8.432 -13.527 8.445 1.00 53.88 87 GLN A N 1
ATOM 668 C CA . GLN A 1 87 ? -8.091 -14.789 9.121 1.00 53.88 87 GLN A CA 1
ATOM 669 C C . GLN A 1 87 ? -8.327 -14.773 10.638 1.00 53.88 87 GLN A C 1
ATOM 671 O O . GLN A 1 87 ? -8.492 -15.839 11.231 1.00 53.88 87 GLN A O 1
ATOM 676 N N . ASP A 1 88 ? -8.408 -13.597 11.263 1.00 52.69 88 ASP A N 1
ATOM 677 C CA . ASP A 1 88 ? -8.592 -13.484 12.717 1.00 52.69 88 ASP A CA 1
ATOM 678 C C . ASP A 1 88 ? -10.016 -13.860 13.184 1.00 52.69 88 ASP A C 1
ATOM 680 O O . ASP A 1 88 ? -10.218 -14.233 14.335 1.00 52.69 88 ASP A O 1
ATOM 684 N N . GLU A 1 89 ? -11.003 -13.862 12.283 1.00 53.72 89 GLU A N 1
ATOM 685 C CA . GLU A 1 89 ? -12.406 -14.175 12.605 1.00 53.72 89 GLU A CA 1
ATOM 686 C C . GLU A 1 89 ? -12.734 -15.683 12.537 1.00 53.72 89 GLU A C 1
ATOM 688 O O . GLU A 1 89 ? -13.837 -16.094 12.886 1.00 53.72 89 GLU A O 1
ATOM 693 N N . THR A 1 90 ? -11.807 -16.546 12.096 1.00 49.22 90 THR A N 1
ATOM 694 C CA . THR A 1 90 ? -12.062 -18.002 11.941 1.00 49.22 90 THR A CA 1
ATOM 695 C C . THR A 1 90 ? -11.189 -18.886 12.843 1.00 49.22 90 THR A C 1
ATOM 697 O O . THR A 1 90 ? -11.248 -20.111 12.763 1.00 49.22 90 THR A O 1
ATOM 700 N N . GLY A 1 91 ? -10.392 -18.285 13.733 1.00 46.06 91 GLY A N 1
ATOM 701 C CA . GLY A 1 91 ? -9.478 -18.990 14.642 1.00 46.06 91 GLY A CA 1
ATOM 702 C C . GLY A 1 91 ? -10.042 -19.347 16.024 1.00 46.06 91 GLY A C 1
ATOM 703 O O . GLY A 1 91 ? -9.364 -20.036 16.781 1.00 46.06 91 GLY A O 1
ATOM 704 N N . SER A 1 92 ? -11.266 -18.925 16.368 1.00 44.56 92 SER A N 1
ATOM 705 C CA . SER A 1 92 ? -11.892 -19.189 17.677 1.00 44.56 92 SER A CA 1
ATOM 706 C C . SER A 1 92 ? -13.004 -20.243 17.600 1.00 44.56 92 SER A C 1
ATOM 708 O O . SER A 1 92 ? -14.102 -20.055 18.114 1.00 44.56 92 SER A O 1
ATOM 710 N N . ALA A 1 93 ? -12.723 -21.365 16.941 1.00 51.28 93 ALA A N 1
ATOM 711 C CA . ALA A 1 93 ? -13.565 -22.561 16.978 1.00 51.28 93 ALA A CA 1
ATOM 712 C C . ALA A 1 93 ? -12.691 -23.823 17.050 1.00 51.28 93 ALA A C 1
ATOM 714 O O . ALA A 1 93 ? -12.808 -24.734 16.234 1.00 51.28 93 ALA A O 1
ATOM 715 N N . ARG A 1 94 ? -11.770 -23.884 18.021 1.00 46.97 94 ARG A N 1
ATOM 716 C CA . ARG A 1 94 ? -11.067 -25.128 18.360 1.00 46.97 94 ARG A CA 1
ATOM 717 C C . ARG A 1 94 ? -11.688 -25.733 19.618 1.00 46.97 94 ARG A C 1
ATOM 719 O O . ARG A 1 94 ? -11.252 -25.442 20.720 1.00 46.97 94 ARG A O 1
ATOM 726 N N . MET A 1 95 ? -12.729 -26.535 19.378 1.00 55.06 95 MET A N 1
ATOM 727 C CA . MET A 1 95 ? -13.183 -27.702 20.151 1.00 55.06 95 MET A CA 1
ATOM 728 C C . MET A 1 95 ? -12.824 -27.739 21.649 1.00 55.06 95 MET A C 1
ATOM 730 O O . MET A 1 95 ? -11.761 -28.234 22.017 1.00 55.06 95 MET A O 1
ATOM 734 N N . GLU A 1 96 ? -13.783 -27.386 22.509 1.00 53.66 96 GLU A N 1
ATOM 735 C CA . GLU A 1 96 ? -13.985 -28.128 23.758 1.00 53.66 96 GLU A CA 1
ATOM 736 C C . GLU A 1 96 ? -14.778 -29.396 23.412 1.00 53.66 96 GLU A C 1
ATOM 738 O O . GLU A 1 96 ? -15.983 -29.341 23.163 1.00 53.66 96 GLU A O 1
ATOM 743 N N . PHE A 1 97 ? -14.092 -30.539 23.350 1.00 54.47 97 PHE A N 1
ATOM 744 C CA . PHE A 1 97 ? -14.733 -31.835 23.544 1.00 54.47 97 PHE A CA 1
ATOM 745 C C . PHE A 1 97 ? -14.361 -32.333 24.938 1.00 54.47 97 PHE A C 1
ATOM 747 O O . PHE A 1 97 ? -13.186 -32.456 25.282 1.00 54.47 97 PHE A O 1
ATOM 754 N N . ARG A 1 98 ? -15.431 -32.510 25.705 1.00 60.31 98 ARG A N 1
ATOM 755 C CA .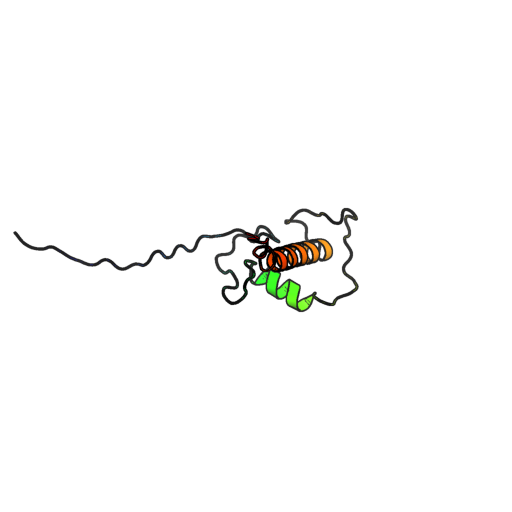 ARG A 1 98 ? -15.551 -33.050 27.054 1.00 60.31 98 ARG A CA 1
ATOM 756 C C . ARG A 1 98 ? -14.910 -34.424 27.221 1.00 60.31 98 ARG A C 1
ATOM 758 O O . ARG A 1 98 ? -14.996 -35.221 26.260 1.00 60.31 98 ARG A O 1
#